Protein AF-X1VI91-F1 (afdb_monomer_lite)

Structure (mmCIF, N/CA/C/O backbone):
data_AF-X1VI91-F1
#
_entry.id   AF-X1VI91-F1
#
loop_
_atom_site.group_PDB
_atom_site.id
_atom_site.type_symbol
_atom_site.label_atom_id
_atom_site.label_alt_id
_atom_site.label_comp_id
_atom_site.label_asym_id
_atom_site.label_entity_id
_atom_site.label_seq_id
_atom_site.pdbx_PDB_ins_code
_atom_site.Cartn_x
_atom_site.Cartn_y
_atom_site.Cartn_z
_atom_site.occupancy
_atom_site.B_iso_or_equiv
_atom_site.auth_seq_id
_atom_site.auth_comp_id
_atom_site.auth_asym_id
_atom_site.auth_atom_id
_atom_site.pdbx_PDB_model_num
ATOM 1 N N . MET A 1 1 ? -2.457 2.286 17.485 1.00 56.25 1 MET A N 1
ATOM 2 C CA . MET A 1 1 ? -2.587 3.749 17.665 1.00 56.25 1 MET A CA 1
ATOM 3 C C . MET A 1 1 ? -1.169 4.269 17.782 1.00 56.25 1 MET A C 1
ATOM 5 O O . MET A 1 1 ? -0.418 3.653 18.528 1.00 56.25 1 MET A O 1
ATOM 9 N N . LEU A 1 2 ? -0.774 5.267 16.989 1.00 60.41 2 LEU A N 1
ATOM 10 C CA . LEU A 1 2 ? 0.598 5.780 17.036 1.00 60.41 2 LEU A CA 1
ATOM 11 C C . LEU A 1 2 ? 0.916 6.357 18.417 1.00 60.41 2 LEU A C 1
ATOM 13 O O . LEU A 1 2 ? 0.012 6.855 19.095 1.00 60.41 2 LEU A O 1
ATOM 17 N N . ASP A 1 3 ? 2.185 6.292 18.822 1.00 78.50 3 ASP A N 1
ATOM 18 C CA . ASP A 1 3 ? 2.642 6.945 20.048 1.00 78.50 3 ASP A CA 1
ATOM 19 C C . ASP A 1 3 ? 2.269 8.444 19.971 1.00 78.50 3 ASP A C 1
ATOM 21 O O . ASP A 1 3 ? 2.568 9.111 18.971 1.00 78.50 3 ASP A O 1
ATOM 25 N N . PRO A 1 4 ? 1.630 9.025 21.006 1.00 79.62 4 PRO A N 1
ATOM 26 C CA . PRO A 1 4 ? 1.362 10.462 21.084 1.00 79.62 4 PRO A CA 1
ATOM 27 C C . PRO A 1 4 ? 2.578 11.369 20.810 1.00 79.62 4 PRO A C 1
ATOM 29 O O . PRO A 1 4 ? 2.417 12.549 20.477 1.00 79.62 4 PRO A O 1
ATOM 32 N N . LYS A 1 5 ? 3.809 10.882 20.995 1.00 84.75 5 LYS A N 1
ATOM 33 C CA . LYS A 1 5 ? 5.043 11.579 20.602 1.00 84.75 5 LYS A CA 1
ATOM 34 C C . LYS A 1 5 ? 5.246 11.596 19.086 1.00 84.75 5 LYS A C 1
ATOM 36 O O . LYS A 1 5 ? 5.527 12.666 18.545 1.00 84.75 5 LYS A O 1
ATOM 41 N N . GLU A 1 6 ? 5.056 10.471 18.405 1.00 81.31 6 GLU A N 1
ATOM 42 C CA . GLU A 1 6 ? 5.189 10.373 16.945 1.00 81.31 6 GLU A CA 1
ATOM 43 C C . GLU A 1 6 ? 4.123 11.207 16.227 1.00 81.31 6 GLU A C 1
ATOM 45 O O . GLU A 1 6 ? 4.438 11.969 15.315 1.00 81.31 6 GLU A O 1
ATOM 50 N N . GLU A 1 7 ? 2.873 11.188 16.698 1.00 81.94 7 GLU A N 1
ATOM 51 C CA . GLU A 1 7 ? 1.807 12.045 16.150 1.00 81.94 7 GLU A CA 1
ATOM 52 C C . GLU A 1 7 ? 2.140 13.541 16.263 1.00 81.94 7 GLU A C 1
ATOM 54 O O . GLU A 1 7 ? 1.862 14.338 15.360 1.00 81.94 7 GLU A O 1
ATOM 59 N N . ARG A 1 8 ? 2.793 13.951 17.359 1.00 87.69 8 ARG A N 1
ATOM 60 C CA . ARG A 1 8 ? 3.277 15.331 17.512 1.00 87.69 8 ARG A CA 1
ATOM 61 C C . ARG A 1 8 ? 4.386 15.665 16.517 1.00 87.69 8 ARG A C 1
ATOM 63 O O . ARG A 1 8 ? 4.409 16.790 16.019 1.00 87.69 8 ARG A O 1
ATOM 70 N N . GLN A 1 9 ? 5.274 14.723 16.206 1.00 87.81 9 GLN A N 1
ATOM 71 C CA . GLN A 1 9 ? 6.302 14.920 15.183 1.00 87.81 9 GLN A CA 1
ATOM 72 C C . GLN A 1 9 ? 5.690 15.042 13.785 1.00 87.81 9 GLN A C 1
ATOM 74 O O . GLN A 1 9 ? 6.009 15.998 13.081 1.00 87.81 9 GLN A O 1
ATOM 79 N N . TYR A 1 10 ? 4.742 14.174 13.417 1.00 85.62 10 TYR A N 1
ATOM 80 C CA . TYR A 1 10 ? 4.034 14.279 12.136 1.00 85.62 10 TYR A CA 1
ATOM 81 C C . TYR A 1 10 ? 3.325 15.627 11.972 1.00 85.62 10 TYR A C 1
ATOM 83 O O . TYR A 1 10 ? 3.422 16.242 10.912 1.00 85.62 10 TYR A O 1
ATOM 91 N N . LYS A 1 11 ? 2.678 16.143 13.026 1.00 88.25 11 LYS A N 1
ATOM 92 C CA . LYS A 1 11 ? 2.064 17.483 13.000 1.00 88.25 11 LYS A CA 1
ATOM 93 C C . LYS A 1 11 ? 3.084 18.596 12.746 1.00 88.25 11 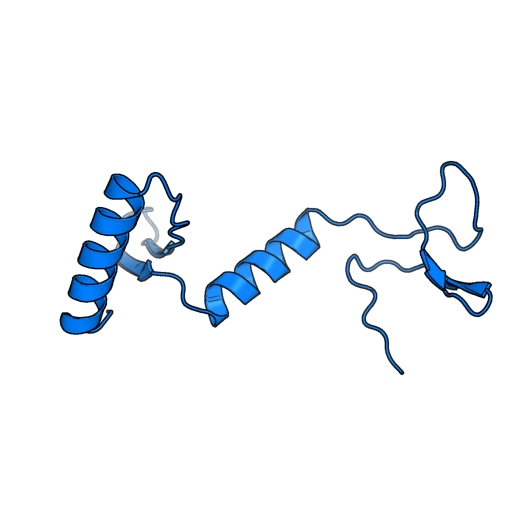LYS A C 1
ATOM 95 O O . LYS A 1 11 ? 2.798 19.512 11.979 1.00 88.25 11 LYS A O 1
ATOM 100 N N . ARG A 1 12 ? 4.268 18.518 13.366 1.00 90.81 12 ARG A N 1
ATOM 101 C CA . ARG A 1 12 ? 5.354 19.490 13.149 1.00 90.81 12 ARG A CA 1
ATOM 102 C C . ARG A 1 12 ? 5.891 19.420 11.721 1.00 90.81 12 ARG A C 1
ATOM 104 O O . ARG A 1 12 ? 6.006 20.458 11.081 1.00 90.81 12 ARG A O 1
ATOM 111 N N . LEU A 1 13 ? 6.151 18.215 11.213 1.00 88.69 13 LEU A N 1
ATOM 112 C CA . LEU A 1 13 ? 6.623 18.004 9.842 1.00 88.69 13 LEU A CA 1
ATOM 113 C C . LEU A 1 13 ? 5.608 18.505 8.817 1.00 88.69 13 LEU A C 1
ATOM 115 O O . LEU A 1 13 ? 5.988 19.195 7.880 1.00 88.69 13 LEU A O 1
ATOM 119 N N . ARG A 1 14 ? 4.315 18.238 9.029 1.00 87.00 14 ARG A N 1
ATOM 120 C CA . ARG A 1 14 ? 3.242 18.753 8.173 1.00 87.00 14 ARG A CA 1
ATOM 121 C C . ARG A 1 14 ? 3.238 20.279 8.118 1.00 87.00 14 ARG A C 1
ATOM 123 O O . ARG A 1 14 ? 3.134 20.834 7.029 1.00 87.00 14 ARG A O 1
ATOM 130 N N . LYS A 1 15 ? 3.370 20.945 9.270 1.00 91.62 15 LYS A N 1
ATOM 131 C CA . LYS A 1 15 ? 3.446 22.410 9.336 1.00 91.62 15 LYS A CA 1
ATOM 132 C C . LYS A 1 15 ? 4.666 22.938 8.574 1.00 91.62 15 LYS A C 1
ATOM 134 O O . LYS A 1 15 ? 4.527 23.839 7.759 1.00 91.62 15 LYS A O 1
ATOM 139 N N . LEU A 1 16 ? 5.829 22.320 8.777 1.00 92.94 16 LEU A N 1
ATOM 140 C CA . LEU A 1 16 ? 7.057 22.695 8.078 1.00 92.94 16 LEU A CA 1
ATOM 141 C C . LEU A 1 16 ? 6.946 22.491 6.559 1.00 92.94 16 LEU A C 1
ATOM 143 O O . LEU A 1 16 ? 7.345 23.359 5.795 1.00 92.94 16 LEU A O 1
ATOM 147 N N . GLY A 1 17 ? 6.375 21.371 6.107 1.00 88.75 17 GLY A N 1
ATOM 148 C CA . GLY A 1 17 ? 6.154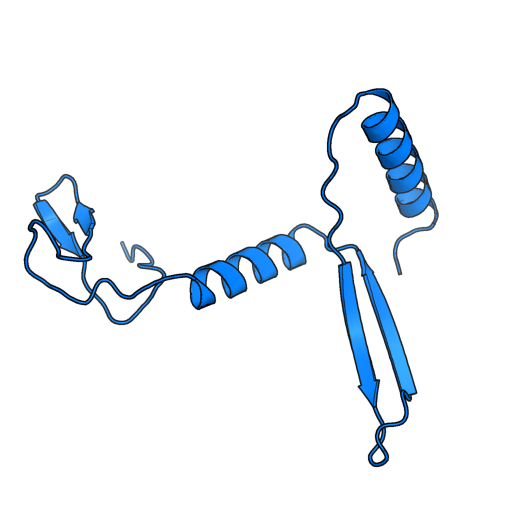 21.121 4.681 1.00 88.75 17 GLY A CA 1
ATOM 149 C C . GLY A 1 17 ? 5.253 22.177 4.042 1.00 88.75 17 GLY A C 1
ATOM 150 O O . GLY A 1 17 ? 5.536 22.626 2.938 1.00 88.75 17 GLY A O 1
ATOM 151 N N . GLN A 1 18 ? 4.225 22.644 4.759 1.00 88.19 18 GLN A N 1
ATOM 152 C CA . GLN A 1 18 ? 3.388 23.758 4.303 1.00 88.19 18 GLN A CA 1
ATOM 153 C C . GLN A 1 18 ? 4.179 25.067 4.190 1.00 88.19 18 GLN A C 1
ATOM 155 O O . GLN A 1 18 ? 4.087 25.730 3.163 1.00 88.19 18 GLN A O 1
ATOM 160 N N . GLU A 1 19 ? 4.979 25.415 5.203 1.00 93.88 19 GLU A N 1
ATOM 161 C CA . GLU A 1 19 ? 5.825 26.622 5.196 1.00 93.88 19 GLU A CA 1
ATOM 162 C C . GLU A 1 19 ? 6.855 26.595 4.051 1.00 93.88 19 GLU A C 1
ATOM 164 O O . GLU A 1 19 ? 7.102 27.608 3.398 1.00 93.88 19 GLU A O 1
ATOM 169 N N . LEU A 1 20 ? 7.417 25.420 3.762 1.00 93.81 20 LEU A N 1
ATOM 170 C CA . LEU A 1 20 ? 8.407 25.218 2.703 1.00 93.81 20 LEU A CA 1
ATOM 171 C C . LEU A 1 20 ? 7.797 24.935 1.323 1.00 93.81 20 LEU A C 1
ATOM 173 O O . LEU A 1 20 ? 8.545 24.741 0.369 1.00 93.81 20 LEU A O 1
ATOM 177 N N . HIS A 1 21 ? 6.468 24.896 1.195 1.00 89.06 21 HIS A N 1
ATOM 178 C CA . HIS A 1 21 ? 5.768 24.502 -0.037 1.00 89.06 21 HIS A CA 1
ATOM 179 C C . HIS A 1 21 ? 6.166 23.104 -0.555 1.00 89.06 21 HIS A C 1
ATOM 181 O O . HIS A 1 21 ? 6.114 22.819 -1.751 1.00 89.06 21 HIS A O 1
ATOM 187 N N . ILE A 1 22 ? 6.542 22.204 0.355 1.00 77.69 22 ILE A N 1
ATOM 188 C CA . ILE A 1 22 ? 6.876 20.809 0.067 1.00 77.69 22 ILE A CA 1
ATOM 189 C C . ILE A 1 22 ? 5.638 19.953 0.333 1.00 77.69 22 ILE A C 1
ATOM 191 O O . ILE A 1 22 ? 5.146 19.865 1.462 1.00 77.69 22 ILE A O 1
ATOM 195 N N . MET A 1 23 ? 5.148 19.269 -0.700 1.00 66.88 23 MET A N 1
ATOM 196 C CA . MET A 1 23 ? 4.064 18.305 -0.532 1.00 66.88 23 MET A CA 1
ATOM 197 C C . MET A 1 23 ? 4.549 17.087 0.258 1.00 66.88 23 MET A C 1
ATOM 199 O O . MET A 1 23 ? 5.406 16.333 -0.197 1.00 66.88 23 MET A O 1
ATOM 203 N N . LEU A 1 24 ? 3.961 16.872 1.435 1.00 70.56 24 LEU A N 1
ATOM 204 C CA . LEU A 1 24 ? 4.160 15.670 2.239 1.00 70.56 24 LEU A CA 1
ATOM 205 C C . LEU A 1 24 ? 2.990 14.706 1.994 1.00 70.56 24 LEU A C 1
ATOM 207 O O . LEU A 1 24 ? 1.895 14.957 2.506 1.00 70.56 24 LEU A O 1
ATOM 211 N N . PRO A 1 25 ? 3.176 13.619 1.224 1.00 67.50 25 PRO A N 1
ATOM 212 C CA . PRO A 1 25 ? 2.110 12.653 0.998 1.00 67.50 25 PRO A CA 1
ATOM 213 C C . PRO A 1 25 ? 1.769 11.926 2.306 1.00 67.50 25 PRO A C 1
ATOM 215 O O . PRO A 1 25 ? 2.614 11.273 2.918 1.00 67.50 25 PRO A O 1
ATOM 218 N N . GLU A 1 26 ? 0.510 12.030 2.736 1.00 74.44 26 GLU A N 1
ATOM 219 C CA . GLU A 1 26 ? -0.017 11.316 3.900 1.00 74.44 26 GLU A CA 1
ATOM 220 C C . GLU A 1 26 ? -0.944 10.185 3.435 1.00 74.44 26 GLU A C 1
ATOM 222 O O . GLU A 1 26 ? -1.997 10.440 2.857 1.00 74.44 26 GLU A O 1
ATOM 227 N N . ALA A 1 27 ? -0.584 8.934 3.722 1.00 73.44 27 ALA A N 1
ATOM 228 C CA . ALA A 1 27 ? -1.435 7.775 3.462 1.00 73.44 27 ALA A CA 1
ATOM 229 C C . ALA A 1 27 ? -1.973 7.201 4.778 1.00 73.44 27 ALA A C 1
ATOM 231 O O . ALA A 1 27 ? -1.257 7.116 5.778 1.00 73.44 27 ALA A O 1
ATOM 232 N N . PHE A 1 28 ? -3.226 6.752 4.780 1.00 78.56 28 PHE A N 1
ATOM 233 C CA . PHE A 1 28 ? -3.886 6.171 5.949 1.00 78.56 28 PHE A CA 1
ATOM 234 C C . PHE A 1 28 ? -4.580 4.875 5.557 1.00 78.56 28 PHE A C 1
ATOM 236 O O . PHE A 1 28 ? -5.226 4.816 4.516 1.00 78.56 28 PHE A O 1
ATOM 243 N N . TRP A 1 29 ? -4.496 3.875 6.425 1.00 73.25 29 TRP A N 1
ATOM 244 C CA . TRP A 1 29 ? -5.318 2.682 6.328 1.00 73.25 29 TRP A CA 1
ATOM 245 C C . TRP A 1 29 ? -6.491 2.798 7.290 1.00 73.25 29 TRP A C 1
ATOM 247 O O . TRP A 1 29 ? -6.319 3.189 8.449 1.00 73.25 29 TRP A O 1
ATOM 257 N N . THR A 1 30 ? -7.680 2.477 6.796 1.00 83.94 30 THR A N 1
ATOM 258 C CA . THR A 1 30 ? -8.900 2.459 7.598 1.00 83.94 30 THR A CA 1
ATOM 259 C C . THR A 1 30 ? -9.517 1.074 7.495 1.00 83.94 30 THR A C 1
ATOM 261 O O . THR A 1 30 ? -9.726 0.574 6.395 1.00 83.94 30 THR A O 1
ATOM 264 N N . PHE A 1 31 ? -9.786 0.469 8.643 1.00 80.12 31 PHE A N 1
ATOM 265 C CA . PHE A 1 31 ? -10.476 -0.799 8.787 1.00 80.12 31 PHE A CA 1
ATOM 266 C C . PHE A 1 31 ? -11.810 -0.559 9.465 1.00 80.12 31 PHE A C 1
ATOM 268 O O . PHE A 1 31 ? -11.866 0.029 10.548 1.00 80.12 31 PHE A O 1
ATOM 275 N N . GLU A 1 32 ? -12.876 -0.996 8.816 1.00 94.81 32 GLU A N 1
ATOM 276 C CA . GLU A 1 32 ? -14.244 -0.796 9.266 1.00 94.81 32 GLU A CA 1
ATOM 277 C C . GLU A 1 32 ? -14.925 -2.158 9.371 1.00 94.81 32 GLU A C 1
ATOM 279 O O . GLU A 1 32 ? -14.870 -2.966 8.448 1.00 94.81 32 GLU A O 1
ATOM 284 N N . VAL A 1 33 ? -15.529 -2.421 10.528 1.00 91.19 33 VAL A N 1
ATOM 285 C CA . VAL A 1 33 ? -16.296 -3.637 10.808 1.00 91.19 33 VAL A CA 1
ATOM 286 C C . VAL A 1 33 ? -17.756 -3.244 10.888 1.00 91.19 33 VAL A C 1
ATOM 288 O O . VAL A 1 33 ? -18.115 -2.388 11.698 1.00 91.19 33 VAL A O 1
ATOM 291 N N . PHE A 1 34 ? -18.591 -3.883 10.078 1.00 97.56 34 PHE A N 1
ATOM 292 C CA . PHE A 1 34 ? -20.029 -3.649 10.033 1.00 97.56 34 PHE A CA 1
ATOM 293 C C . PHE A 1 34 ? -20.782 -4.865 10.576 1.00 97.56 34 PHE A C 1
ATOM 295 O O . PHE A 1 34 ? -20.322 -5.999 10.447 1.00 97.56 34 PHE A O 1
ATOM 302 N N . ASP A 1 35 ? -21.934 -4.629 11.198 1.00 95.88 35 ASP A N 1
ATOM 303 C CA . ASP A 1 35 ? -22.862 -5.690 11.569 1.00 95.88 35 ASP A CA 1
ATOM 304 C C . ASP A 1 35 ? -23.653 -6.189 10.348 1.00 95.88 35 ASP A C 1
ATOM 306 O O . ASP A 1 35 ? -23.567 -5.650 9.243 1.00 95.88 35 ASP A O 1
ATOM 310 N N . ARG A 1 36 ? -24.473 -7.222 10.557 1.00 94.81 36 ARG A N 1
ATOM 311 C CA . ARG A 1 36 ? -25.346 -7.796 9.518 1.00 94.81 36 ARG A CA 1
ATOM 312 C C . ARG A 1 36 ? -26.383 -6.821 8.942 1.00 94.81 36 ARG A C 1
ATOM 314 O O . ARG A 1 36 ? -26.939 -7.094 7.888 1.00 94.81 36 ARG A O 1
ATOM 321 N N . ASN A 1 37 ? -26.662 -5.723 9.640 1.00 96.38 37 ASN A N 1
ATOM 322 C CA . ASN A 1 37 ? -27.589 -4.675 9.222 1.00 96.38 37 ASN A CA 1
ATOM 323 C C . ASN A 1 37 ? -26.848 -3.493 8.565 1.00 96.38 37 ASN A C 1
ATOM 325 O O . ASN A 1 37 ? -27.462 -2.463 8.293 1.00 96.38 37 ASN A O 1
ATOM 329 N N . GLY A 1 38 ? -25.531 -3.606 8.347 1.00 95.12 38 GLY A N 1
ATOM 330 C CA . GLY A 1 38 ? -24.694 -2.543 7.792 1.00 95.12 38 GLY A CA 1
ATOM 331 C C . GLY A 1 38 ? -24.325 -1.440 8.790 1.00 95.12 38 GLY A C 1
ATOM 332 O O . GLY A 1 38 ? -23.779 -0.413 8.388 1.00 95.12 38 GLY A O 1
ATOM 333 N N . LYS A 1 39 ? -24.589 -1.609 10.090 1.00 96.75 39 LYS A N 1
ATOM 334 C CA . LYS A 1 39 ? -24.187 -0.642 11.118 1.00 96.75 39 LYS A CA 1
ATOM 335 C C . LYS A 1 39 ? -22.706 -0.812 11.440 1.00 96.75 39 LYS A C 1
ATOM 337 O O . LYS A 1 39 ? -22.252 -1.906 11.755 1.00 96.75 39 LYS A O 1
ATOM 342 N N . LEU A 1 40 ? -21.959 0.287 11.434 1.00 96.69 40 LEU A N 1
ATOM 343 C CA . LEU A 1 40 ? -20.551 0.302 11.828 1.00 96.69 40 LEU A CA 1
ATOM 344 C C . LEU A 1 40 ? -20.393 -0.071 13.317 1.00 96.69 40 LEU A C 1
ATOM 346 O O . LEU A 1 40 ? -20.875 0.642 14.197 1.00 96.69 40 LEU A O 1
ATOM 350 N N . ILE A 1 41 ? -19.705 -1.180 13.587 1.00 96.25 41 ILE A N 1
ATOM 351 C CA . ILE A 1 41 ? -19.365 -1.681 14.928 1.00 96.25 41 ILE A CA 1
ATOM 352 C C . ILE A 1 41 ? -18.031 -1.094 15.387 1.00 96.25 41 ILE A C 1
ATOM 354 O O . ILE A 1 41 ? -17.885 -0.678 16.534 1.00 96.25 41 ILE A O 1
ATOM 358 N N . GLN A 1 42 ? -17.041 -1.068 14.494 1.00 90.88 42 GLN A N 1
ATOM 359 C CA . GLN A 1 42 ? -15.688 -0.653 14.835 1.00 90.88 42 GLN A CA 1
ATOM 360 C C . GLN A 1 42 ? -15.026 0.027 13.649 1.00 90.88 42 GLN A C 1
ATOM 362 O O . GLN A 1 42 ? -15.123 -0.434 12.517 1.00 90.88 42 GLN A O 1
ATOM 367 N N . ARG A 1 43 ? -14.294 1.102 13.935 1.00 90.00 43 ARG A N 1
ATOM 368 C CA . ARG A 1 43 ? -13.444 1.782 12.967 1.00 90.00 43 ARG A CA 1
ATOM 369 C C . ARG A 1 43 ? -12.053 1.942 13.541 1.00 90.00 43 ARG A C 1
ATOM 371 O O . ARG A 1 43 ? -11.873 2.557 14.589 1.00 90.00 43 ARG A O 1
ATOM 378 N N . HIS A 1 44 ? -11.068 1.415 12.837 1.00 81.06 44 HIS A N 1
ATOM 379 C CA . HIS A 1 44 ? -9.666 1.619 13.137 1.00 81.06 44 HIS A CA 1
ATOM 380 C C . HIS A 1 44 ? -9.023 2.391 11.995 1.00 81.06 44 HIS A C 1
ATOM 382 O O . HIS A 1 44 ? -9.011 1.927 10.863 1.00 81.06 44 HIS A O 1
ATOM 388 N N . ARG A 1 45 ? -8.473 3.569 12.283 1.00 83.19 45 ARG A N 1
ATOM 389 C CA . ARG A 1 45 ? -7.712 4.352 11.311 1.00 83.19 45 ARG A CA 1
ATOM 390 C C . ARG A 1 45 ? -6.289 4.509 11.813 1.00 83.19 45 ARG A C 1
ATOM 392 O O . ARG A 1 45 ? -6.079 4.992 12.923 1.00 83.19 45 ARG A O 1
ATOM 399 N N . GLN A 1 46 ? -5.327 4.142 10.981 1.00 77.62 46 GLN A N 1
ATOM 400 C CA . GLN A 1 46 ? -3.908 4.300 11.268 1.00 77.62 46 GLN A CA 1
ATOM 401 C C . GLN A 1 46 ? -3.186 4.932 10.086 1.00 77.62 46 GLN A C 1
ATOM 403 O O . GLN A 1 46 ? -3.563 4.748 8.928 1.00 77.62 46 GLN A O 1
ATOM 408 N N . ARG A 1 47 ? -2.139 5.701 10.374 1.00 77.88 47 ARG A N 1
ATOM 409 C CA . ARG A 1 47 ? -1.243 6.220 9.343 1.00 77.88 47 ARG A CA 1
ATOM 410 C C . ARG A 1 47 ? -0.425 5.067 8.761 1.00 77.88 47 ARG A C 1
ATOM 412 O O . ARG A 1 47 ? -0.026 4.148 9.470 1.00 77.88 47 ARG A O 1
ATOM 419 N N . 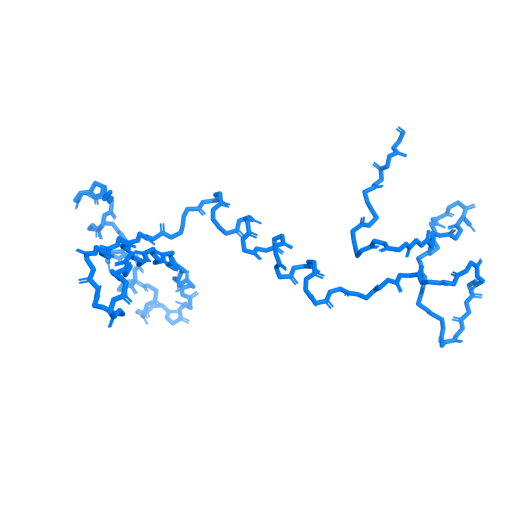SER A 1 48 ? -0.208 5.106 7.455 1.00 70.12 48 SER A N 1
ATOM 420 C CA . SER A 1 48 ? 0.525 4.070 6.734 1.00 70.12 48 SER A CA 1
ATOM 421 C C . SER A 1 48 ? 2.026 4.210 7.000 1.00 70.12 48 SER A C 1
ATOM 423 O O . SER A 1 48 ? 2.613 5.234 6.659 1.00 70.12 48 SER A O 1
ATOM 425 N N . HIS A 1 49 ? 2.648 3.187 7.590 1.00 71.56 49 HIS A N 1
ATOM 426 C CA . HIS A 1 49 ? 4.111 3.064 7.681 1.00 71.56 49 HIS A CA 1
ATOM 427 C C . HIS A 1 49 ? 4.692 2.386 6.427 1.00 71.56 49 HIS A C 1
ATOM 429 O O . HIS A 1 49 ? 3.967 2.101 5.469 1.00 71.56 49 HIS A O 1
ATOM 435 N N . SER A 1 50 ? 6.004 2.116 6.427 1.00 63.25 50 SER A N 1
ATOM 436 C CA . SER A 1 50 ? 6.741 1.482 5.320 1.00 63.25 50 SER A CA 1
ATOM 437 C C . SER A 1 50 ? 6.044 0.238 4.762 1.00 63.25 50 SER A C 1
ATOM 439 O O . SER A 1 50 ? 5.939 0.103 3.547 1.00 63.25 50 SER A O 1
ATOM 441 N N . TRP A 1 51 ? 5.493 -0.615 5.628 1.00 57.78 51 TRP A N 1
ATOM 442 C CA . TRP A 1 51 ? 4.777 -1.828 5.228 1.00 57.78 51 TRP A CA 1
ATOM 443 C C . TRP A 1 51 ? 3.504 -1.545 4.425 1.00 57.78 51 TRP A C 1
ATOM 445 O O . TRP A 1 51 ? 3.262 -2.171 3.402 1.00 57.78 51 TRP A O 1
ATOM 455 N N . VAL A 1 52 ? 2.708 -0.558 4.839 1.00 59.34 52 VAL A N 1
ATOM 456 C CA . VAL A 1 52 ? 1.421 -0.246 4.198 1.00 59.34 52 VAL A CA 1
ATOM 457 C C . VAL A 1 52 ? 1.623 0.514 2.890 1.00 59.34 52 VAL A C 1
ATOM 459 O O . VAL A 1 52 ? 0.915 0.259 1.925 1.00 59.34 52 VAL A O 1
ATOM 462 N N . ARG A 1 53 ? 2.632 1.391 2.815 1.00 63.94 53 ARG A N 1
ATOM 463 C CA . ARG A 1 53 ? 3.053 1.990 1.540 1.00 63.94 53 ARG A CA 1
ATOM 464 C C . ARG A 1 53 ? 3.545 0.915 0.571 1.00 63.94 53 ARG A C 1
ATOM 466 O O . ARG A 1 53 ? 3.190 0.958 -0.598 1.00 63.94 53 ARG A O 1
ATOM 473 N N . ASN A 1 54 ? 4.337 -0.047 1.045 1.00 70.12 54 ASN A N 1
ATOM 474 C CA . ASN A 1 54 ? 4.813 -1.142 0.202 1.00 70.12 54 ASN A CA 1
ATOM 475 C C . ASN A 1 54 ? 3.653 -2.042 -0.251 1.00 70.12 54 ASN A C 1
ATOM 477 O O . ASN A 1 54 ? 3.594 -2.380 -1.425 1.00 70.12 54 ASN A O 1
ATOM 481 N N . ALA A 1 55 ? 2.699 -2.353 0.632 1.00 65.12 55 ALA A N 1
ATOM 482 C CA . ALA A 1 55 ? 1.498 -3.110 0.288 1.00 65.12 55 ALA A CA 1
ATOM 483 C C . ALA A 1 55 ? 0.604 -2.358 -0.712 1.00 65.12 55 ALA A C 1
ATOM 485 O O . ALA A 1 55 ? 0.185 -2.946 -1.698 1.00 65.12 55 ALA A O 1
ATOM 486 N N . TYR A 1 56 ? 0.370 -1.055 -0.517 1.00 67.06 56 TYR A N 1
ATOM 487 C CA . TYR A 1 56 ? -0.356 -0.221 -1.479 1.00 67.06 56 TYR A CA 1
ATOM 488 C C . TYR A 1 56 ? 0.358 -0.167 -2.831 1.00 67.06 56 TYR A C 1
ATOM 490 O O . TYR A 1 56 ? -0.271 -0.398 -3.856 1.00 67.06 56 TYR A O 1
ATOM 498 N N . ASN A 1 57 ? 1.667 0.102 -2.843 1.00 69.69 57 ASN A N 1
ATOM 499 C CA . ASN A 1 57 ? 2.453 0.133 -4.075 1.00 69.69 57 ASN A CA 1
ATOM 500 C C . ASN A 1 57 ? 2.408 -1.218 -4.792 1.00 69.69 57 ASN A C 1
ATOM 502 O O . ASN A 1 57 ? 2.306 -1.247 -6.011 1.00 69.69 57 ASN A O 1
ATOM 506 N N . HIS A 1 58 ? 2.441 -2.321 -4.043 1.00 69.50 58 HIS A N 1
ATOM 507 C CA . HIS A 1 58 ? 2.301 -3.661 -4.593 1.00 69.50 58 HIS A CA 1
ATOM 508 C C . HIS A 1 58 ? 0.900 -3.879 -5.179 1.00 69.50 58 HIS A C 1
ATOM 510 O O . HIS A 1 58 ? 0.790 -4.129 -6.372 1.00 69.50 58 HIS A O 1
ATOM 516 N N . SER A 1 59 ? -0.176 -3.668 -4.412 1.00 63.94 59 SER A N 1
ATOM 517 C CA . SER A 1 59 ? -1.557 -3.791 -4.905 1.00 63.94 59 SER A CA 1
ATOM 518 C C . SER A 1 59 ? -1.846 -2.893 -6.110 1.00 63.94 59 SER A C 1
ATOM 520 O O . SER A 1 59 ? -2.508 -3.318 -7.049 1.00 63.94 59 SER A O 1
ATOM 522 N N . PHE A 1 60 ? -1.355 -1.655 -6.105 1.00 68.75 60 PHE A N 1
ATOM 523 C CA . PHE A 1 60 ? -1.529 -0.736 -7.224 1.00 68.75 60 PHE A CA 1
ATOM 524 C C . PHE A 1 60 ? -0.711 -1.167 -8.442 1.00 68.75 60 PHE A C 1
ATOM 526 O O . PHE A 1 60 ? -1.220 -1.102 -9.555 1.00 68.75 60 PHE A O 1
ATOM 533 N N . SER A 1 61 ? 0.523 -1.645 -8.245 1.00 69.31 61 SER A N 1
ATOM 534 C CA . SER A 1 61 ? 1.332 -2.221 -9.321 1.00 69.31 61 SER A CA 1
ATOM 535 C C . SER A 1 61 ? 0.614 -3.400 -9.968 1.00 69.31 61 SER A C 1
ATOM 537 O O . SER A 1 61 ? 0.554 -3.452 -11.184 1.00 69.31 61 SER A O 1
ATOM 539 N N . GLU A 1 62 ? 0.023 -4.301 -9.182 1.00 69.75 62 GLU A N 1
ATOM 540 C CA . GLU A 1 62 ? -0.760 -5.431 -9.699 1.00 69.75 62 GLU A CA 1
ATOM 541 C C . GLU A 1 62 ? -2.001 -4.967 -10.482 1.00 69.75 62 GLU A C 1
ATOM 543 O O . GLU A 1 62 ? -2.279 -5.476 -11.563 1.00 69.75 62 GLU A O 1
ATOM 548 N N . LEU A 1 63 ? -2.734 -3.970 -9.968 1.00 63.34 63 LEU A N 1
ATOM 549 C CA . LEU A 1 63 ? -3.962 -3.457 -10.594 1.00 63.34 63 LEU A CA 1
ATOM 550 C C . LEU A 1 63 ? -3.712 -2.635 -11.866 1.00 63.34 63 LEU A C 1
ATOM 552 O O . LEU A 1 63 ? -4.538 -2.645 -12.777 1.00 63.34 63 LEU A O 1
ATOM 556 N N . ALA A 1 64 ? -2.620 -1.871 -11.906 1.00 66.12 64 ALA A N 1
ATOM 557 C CA . ALA A 1 64 ? -2.293 -0.967 -13.007 1.00 66.12 64 ALA A CA 1
ATOM 558 C C . ALA A 1 64 ? -1.438 -1.630 -14.093 1.00 66.12 64 ALA A C 1
ATOM 560 O O . ALA A 1 64 ? -1.272 -1.074 -15.182 1.00 66.12 64 ALA A O 1
ATOM 561 N N . ALA A 1 65 ? -0.859 -2.788 -13.802 1.00 65.38 65 ALA A N 1
ATOM 562 C CA . ALA A 1 65 ? 0.006 -3.464 -14.739 1.00 65.38 65 ALA A CA 1
ATOM 563 C C . ALA A 1 65 ? -0.779 -4.273 -15.770 1.00 65.38 65 ALA A C 1
ATOM 565 O O . ALA A 1 65 ? -1.906 -4.725 -15.571 1.00 65.38 65 ALA A O 1
ATOM 566 N N . LYS A 1 66 ? -0.139 -4.437 -16.924 1.00 65.12 66 LYS A N 1
ATOM 567 C CA . LYS A 1 66 ? -0.664 -5.173 -18.063 1.00 65.12 66 LYS A CA 1
ATOM 568 C C . LYS A 1 66 ? 0.322 -6.274 -18.406 1.00 65.12 66 LYS A C 1
ATOM 570 O O . LYS A 1 66 ? 1.521 -6.026 -18.498 1.00 65.12 66 LYS A O 1
ATOM 575 N N . ASN A 1 67 ? -0.202 -7.475 -18.607 1.00 68.62 67 ASN A N 1
ATOM 576 C CA . ASN A 1 67 ? 0.608 -8.643 -18.917 1.00 68.62 67 ASN A CA 1
ATOM 577 C C . ASN A 1 67 ? 1.406 -8.441 -20.206 1.00 68.62 67 ASN A C 1
ATOM 579 O O . ASN A 1 67 ? 0.853 -8.051 -21.240 1.00 68.62 67 ASN A O 1
ATOM 583 N N . ALA A 1 68 ? 2.697 -8.763 -20.145 1.00 67.81 68 ALA A N 1
ATOM 584 C CA . ALA A 1 68 ? 3.541 -8.902 -21.318 1.00 67.81 68 ALA A CA 1
ATOM 585 C C . ALA A 1 68 ? 3.179 -10.207 -22.043 1.00 67.81 68 ALA A C 1
ATOM 587 O O . ALA A 1 68 ? 3.793 -11.245 -21.825 1.00 67.81 68 ALA A O 1
ATOM 588 N N . SER A 1 69 ? 2.111 -10.198 -22.838 1.00 67.62 69 SER A N 1
ATOM 589 C CA . SER A 1 69 ? 1.486 -11.422 -23.356 1.00 67.62 69 SER A CA 1
ATOM 590 C C . SER A 1 69 ? 2.026 -11.899 -24.711 1.00 67.62 69 SER A C 1
ATOM 592 O O . SER A 1 69 ? 1.369 -12.712 -25.356 1.00 67.62 69 SER A O 1
ATOM 594 N N . ASP A 1 70 ? 3.166 -11.384 -25.184 1.00 72.50 70 ASP A N 1
ATOM 595 C CA . ASP A 1 70 ? 3.689 -11.692 -26.523 1.00 72.50 70 ASP A CA 1
ATOM 596 C C . ASP A 1 70 ? 5.181 -12.053 -26.489 1.00 72.50 70 ASP A C 1
ATOM 598 O O . ASP A 1 70 ? 6.006 -11.282 -25.997 1.00 72.50 70 ASP A O 1
ATOM 602 N N . SER A 1 71 ? 5.524 -13.216 -27.045 1.00 79.56 71 SER A N 1
ATOM 603 C CA . SER A 1 71 ? 6.891 -13.741 -27.123 1.00 79.56 71 SER A CA 1
ATOM 604 C C . SER A 1 71 ? 7.729 -13.141 -28.265 1.00 79.56 71 SER A C 1
ATOM 606 O O . SER A 1 71 ? 8.901 -13.488 -28.406 1.00 79.56 71 SER A O 1
ATOM 608 N N . THR A 1 72 ? 7.171 -12.224 -29.066 1.00 83.25 72 THR A N 1
ATOM 609 C CA . THR A 1 72 ? 7.840 -11.592 -30.215 1.00 83.25 72 THR A CA 1
ATOM 610 C C . THR A 1 72 ? 8.118 -10.110 -29.962 1.00 83.25 72 THR A C 1
ATOM 612 O O . THR A 1 72 ? 7.193 -9.305 -29.852 1.00 83.25 72 THR A O 1
ATOM 615 N N . PHE A 1 73 ? 9.391 -9.706 -29.918 1.00 80.94 73 PHE A N 1
ATOM 616 C CA . PHE A 1 73 ? 9.766 -8.297 -29.739 1.00 80.94 73 PHE A CA 1
ATOM 617 C C . PHE A 1 73 ? 9.457 -7.468 -30.992 1.00 80.94 73 PHE A C 1
ATOM 619 O O . PHE A 1 73 ? 9.897 -7.810 -32.090 1.00 80.94 73 PHE A O 1
ATOM 626 N N . GLY A 1 74 ? 8.734 -6.358 -30.836 1.00 80.56 74 GLY A N 1
ATOM 627 C CA . GLY A 1 74 ? 8.388 -5.502 -31.967 1.00 80.56 74 GLY A CA 1
ATOM 628 C C . GLY A 1 74 ? 7.447 -4.355 -31.618 1.00 80.56 74 GLY A C 1
ATOM 629 O O . GLY A 1 74 ? 6.846 -4.310 -30.544 1.00 80.56 74 GLY A O 1
ATOM 630 N N . ALA A 1 75 ? 7.313 -3.414 -32.553 1.00 77.19 75 ALA A N 1
ATOM 631 C CA . ALA A 1 75 ? 6.412 -2.279 -32.404 1.00 77.19 75 ALA A CA 1
ATOM 632 C C . ALA A 1 75 ? 4.961 -2.749 -32.190 1.00 77.19 75 ALA A C 1
ATOM 634 O O . ALA A 1 75 ? 4.469 -3.635 -32.887 1.00 77.19 75 ALA A O 1
ATOM 635 N N . GLY A 1 76 ? 4.276 -2.151 -31.212 1.00 76.94 76 GLY A N 1
ATOM 636 C CA . GLY A 1 76 ? 2.892 -2.494 -30.870 1.00 76.94 76 GLY A CA 1
ATOM 637 C C . GLY A 1 76 ? 2.727 -3.753 -30.010 1.00 76.94 76 GLY A C 1
ATOM 638 O O . GLY A 1 76 ? 1.593 -4.127 -29.710 1.00 76.94 76 GLY A O 1
ATOM 639 N N . LYS A 1 77 ? 3.821 -4.400 -29.590 1.00 78.25 77 LYS A N 1
ATOM 640 C CA . LYS A 1 77 ? 3.797 -5.530 -28.652 1.00 78.25 77 LYS A CA 1
ATOM 641 C C . LYS A 1 77 ? 4.177 -5.072 -27.248 1.00 78.25 77 LYS A C 1
ATOM 643 O O . LYS A 1 77 ? 4.999 -4.176 -27.083 1.00 78.25 77 LYS A O 1
ATOM 648 N N . LEU A 1 78 ? 3.557 -5.680 -26.238 1.00 69.62 78 LEU A N 1
ATOM 649 C CA . LEU A 1 78 ? 3.908 -5.451 -24.840 1.00 69.62 78 LEU A CA 1
ATOM 650 C C . LEU A 1 78 ? 4.804 -6.605 -24.383 1.00 69.62 78 LEU A C 1
ATOM 652 O O . LEU A 1 78 ? 4.315 -7.694 -24.092 1.00 69.62 78 LEU A O 1
ATOM 656 N N . ASN A 1 79 ? 6.112 -6.381 -24.384 1.00 73.56 79 ASN A N 1
ATOM 657 C CA . ASN A 1 79 ? 7.113 -7.312 -23.874 1.00 73.56 79 ASN A CA 1
ATOM 658 C C . ASN A 1 79 ? 8.374 -6.575 -23.431 1.00 73.56 79 ASN A C 1
ATOM 660 O O . ASN A 1 79 ? 8.578 -5.406 -23.758 1.00 73.56 79 ASN A O 1
ATOM 664 N N . ILE A 1 80 ? 9.196 -7.266 -22.645 1.00 74.38 80 ILE A N 1
ATOM 665 C CA . ILE A 1 80 ? 10.498 -6.777 -22.190 1.00 74.38 80 ILE A CA 1
ATOM 666 C C . ILE A 1 80 ? 11.561 -7.626 -22.882 1.00 74.38 80 ILE A C 1
ATOM 668 O O . ILE A 1 80 ? 11.438 -8.847 -22.922 1.00 74.38 80 ILE A O 1
ATOM 672 N N . LYS A 1 81 ? 12.592 -6.992 -23.440 1.00 79.69 81 LY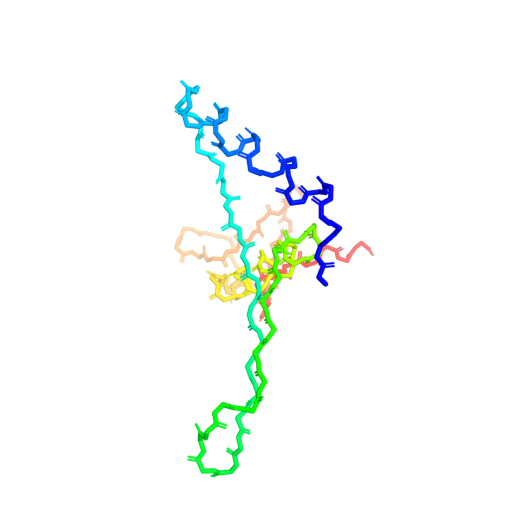S A N 1
ATOM 673 C CA . LYS A 1 81 ? 13.764 -7.683 -23.982 1.00 79.69 81 LYS A CA 1
ATOM 674 C C . LYS A 1 81 ? 14.964 -7.374 -23.099 1.00 79.69 81 LYS A C 1
ATOM 676 O O . LYS A 1 81 ? 15.323 -6.207 -22.951 1.00 79.69 81 LYS A O 1
ATOM 681 N N . ASP A 1 82 ? 15.547 -8.412 -22.515 1.00 78.12 82 ASP A N 1
ATOM 682 C CA . ASP A 1 82 ? 16.736 -8.299 -21.677 1.00 78.12 82 ASP A CA 1
ATOM 683 C C . ASP A 1 82 ? 17.975 -7.929 -22.522 1.00 78.12 82 ASP A C 1
ATOM 685 O O . ASP A 1 82 ? 17.983 -8.130 -23.744 1.00 78.12 82 ASP A O 1
ATOM 689 N N . PRO A 1 83 ? 19.047 -7.390 -21.90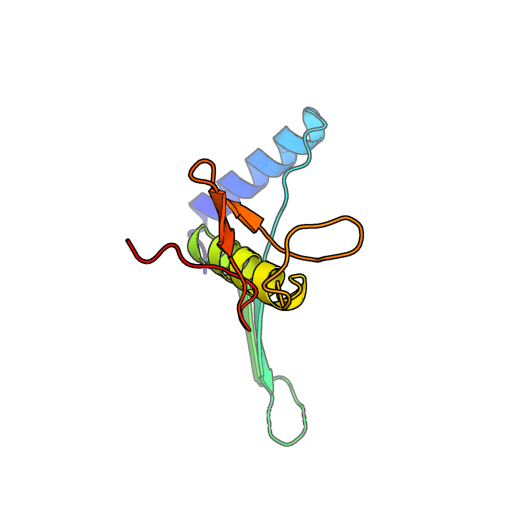2 1.00 80.81 83 PRO A N 1
ATOM 690 C CA . PRO A 1 83 ? 20.273 -7.018 -22.614 1.00 80.81 83 PRO A CA 1
ATOM 691 C C . PRO A 1 83 ? 20.973 -8.178 -23.342 1.00 80.81 83 PRO A C 1
ATOM 693 O O . PRO A 1 83 ? 21.705 -7.941 -24.298 1.00 80.81 83 PRO A O 1
ATOM 696 N N . ASP A 1 84 ? 20.742 -9.420 -22.913 1.00 85.69 84 ASP A N 1
ATOM 697 C CA . ASP A 1 84 ? 21.238 -10.649 -23.552 1.00 85.69 84 ASP A CA 1
ATOM 698 C C . ASP A 1 84 ? 20.392 -11.091 -24.765 1.00 85.69 84 ASP A C 1
ATOM 700 O O . ASP A 1 84 ? 20.733 -12.046 -25.462 1.00 85.69 84 ASP A O 1
ATOM 704 N N . GLY A 1 85 ? 19.306 -10.371 -25.054 1.00 81.38 85 GLY A N 1
ATOM 705 C CA . GLY A 1 85 ? 18.419 -10.608 -26.183 1.00 81.38 85 GLY A CA 1
ATOM 706 C C . GLY A 1 85 ? 17.179 -11.441 -25.866 1.00 81.38 85 GLY A C 1
ATOM 707 O O . GLY A 1 85 ? 16.347 -11.609 -26.764 1.00 81.38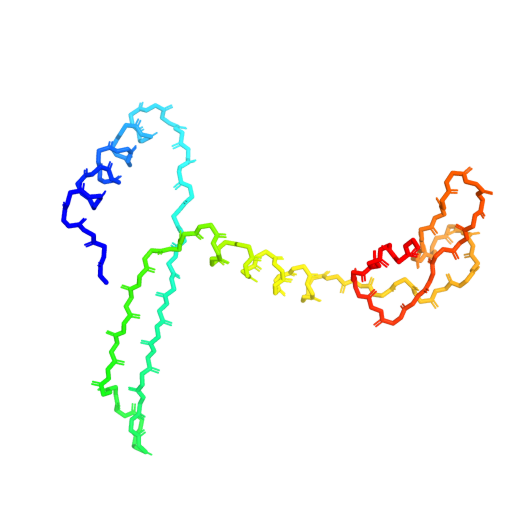 85 GLY A O 1
ATOM 708 N N . LEU A 1 86 ? 17.015 -11.923 -24.632 1.00 83.44 86 LEU A N 1
ATOM 709 C CA . LEU A 1 86 ? 15.893 -12.773 -24.244 1.00 83.44 86 LEU A CA 1
ATOM 710 C C . LEU A 1 86 ? 14.592 -11.966 -24.096 1.00 83.44 86 LEU A C 1
ATOM 712 O O . LEU A 1 86 ? 14.556 -10.933 -23.431 1.00 83.44 86 LEU A O 1
ATOM 716 N N . VAL A 1 87 ? 13.503 -12.437 -24.714 1.00 83.50 87 VAL A N 1
ATOM 717 C CA . VAL A 1 87 ? 12.179 -11.793 -24.622 1.00 83.50 87 VAL A CA 1
ATOM 718 C C . VAL A 1 87 ? 11.404 -12.382 -23.444 1.00 83.50 87 VAL A C 1
ATOM 720 O O . VAL A 1 87 ? 11.100 -13.574 -23.424 1.00 83.50 87 VAL A O 1
ATOM 723 N N . LYS A 1 88 ? 11.066 -11.545 -22.462 1.00 76.62 88 LYS A N 1
ATOM 724 C CA . LYS A 1 88 ? 10.228 -11.889 -21.311 1.00 76.62 88 LYS A CA 1
ATOM 725 C C . LYS A 1 88 ? 8.757 -11.659 -21.647 1.00 76.62 88 LYS A C 1
ATOM 727 O O . LYS A 1 88 ? 8.354 -10.557 -22.026 1.00 76.62 88 LYS A O 1
ATOM 732 N N . TYR A 1 89 ? 7.969 -12.710 -21.456 1.00 75.00 89 TYR A N 1
ATOM 733 C CA . TYR A 1 89 ? 6.520 -12.724 -21.603 1.00 75.00 89 TYR A CA 1
ATOM 734 C C . TYR A 1 89 ? 5.900 -13.581 -20.490 1.00 75.00 89 TYR A C 1
ATOM 736 O O . TYR A 1 89 ? 6.550 -14.478 -19.952 1.00 75.00 89 TYR A O 1
ATOM 744 N N . GLY A 1 90 ? 4.656 -13.303 -20.109 1.00 69.94 90 GLY A N 1
ATOM 745 C CA . GLY A 1 90 ? 3.983 -14.009 -19.024 1.00 69.94 90 GLY A CA 1
ATOM 746 C C . GLY A 1 90 ? 2.605 -13.448 -18.688 1.00 69.94 90 GLY A C 1
ATOM 747 O O . GLY A 1 90 ? 2.225 -12.360 -19.120 1.00 69.94 90 GLY A O 1
ATOM 748 N N . ALA A 1 91 ? 1.853 -14.211 -17.894 1.00 63.19 91 ALA A N 1
ATOM 749 C CA . ALA A 1 91 ? 0.516 -13.848 -17.419 1.00 63.19 91 ALA A CA 1
ATOM 750 C C . ALA A 1 91 ? 0.533 -13.010 -16.127 1.00 63.19 91 ALA A C 1
ATOM 752 O O . ALA A 1 91 ? -0.514 -12.863 -15.495 1.00 63.19 91 ALA A O 1
ATOM 753 N N . TYR A 1 92 ? 1.701 -12.489 -15.734 1.00 61.47 92 TYR A N 1
ATOM 754 C CA . TYR A 1 92 ? 1.879 -11.769 -14.480 1.00 61.47 92 TYR A CA 1
ATOM 755 C C . TYR A 1 92 ? 2.371 -10.337 -14.720 1.00 61.47 92 TYR A C 1
ATOM 757 O O . TYR A 1 92 ? 3.264 -10.125 -15.546 1.00 61.47 92 TYR A O 1
ATOM 765 N N . PRO A 1 93 ? 1.822 -9.365 -13.978 1.00 56.66 93 PRO A N 1
ATOM 766 C CA . PRO A 1 93 ? 2.194 -7.956 -14.063 1.00 56.66 93 PRO A CA 1
ATOM 767 C C . PRO A 1 93 ? 3.596 -7.654 -13.524 1.00 56.66 93 PRO A C 1
ATOM 769 O O . PRO A 1 93 ? 4.248 -6.712 -13.973 1.00 56.66 93 PRO A O 1
ATOM 772 N N . ILE A 1 94 ? 4.063 -8.459 -12.568 1.00 58.66 94 ILE A N 1
ATOM 773 C CA . ILE A 1 94 ? 5.416 -8.408 -12.027 1.00 58.66 94 ILE A CA 1
ATOM 774 C C . ILE A 1 94 ? 6.161 -9.639 -12.534 1.00 58.66 94 ILE A C 1
ATOM 776 O O . ILE A 1 94 ? 5.975 -10.751 -12.043 1.00 58.66 94 ILE A O 1
ATOM 780 N N . THR A 1 95 ? 7.048 -9.449 -13.508 1.00 55.12 95 THR A N 1
ATOM 781 C CA . THR A 1 95 ? 8.102 -10.425 -13.796 1.00 55.12 95 THR A CA 1
ATOM 782 C C . THR A 1 95 ? 9.100 -10.392 -12.646 1.00 55.12 95 THR A C 1
ATOM 784 O O . THR A 1 95 ? 10.068 -9.633 -12.666 1.00 55.12 95 THR A O 1
ATOM 787 N N . LEU A 1 96 ? 8.845 -11.197 -11.612 1.00 50.53 96 LEU A N 1
ATOM 788 C CA . LEU A 1 96 ? 9.875 -11.553 -10.646 1.00 50.53 96 LEU A CA 1
ATOM 789 C C . LEU A 1 96 ? 10.994 -12.235 -11.434 1.00 50.53 96 LEU A C 1
ATOM 791 O O . LEU A 1 96 ? 10.777 -13.241 -12.112 1.00 50.53 96 LEU A O 1
ATOM 795 N N . ARG A 1 97 ? 12.180 -11.628 -11.408 1.00 43.97 97 ARG A N 1
ATOM 796 C CA . ARG A 1 97 ? 13.394 -12.255 -11.915 1.00 43.97 97 ARG A CA 1
ATOM 797 C C . ARG A 1 97 ? 13.673 -13.421 -10.971 1.00 43.97 97 ARG A C 1
ATOM 799 O O . ARG A 1 97 ? 14.117 -13.195 -9.856 1.00 43.97 97 ARG A O 1
ATOM 806 N N . TYR A 1 98 ? 13.298 -14.623 -11.389 1.00 45.84 98 TYR A N 1
ATOM 807 C CA . TYR A 1 98 ? 13.841 -15.843 -10.818 1.00 45.84 98 TYR A CA 1
ATOM 808 C C . TYR A 1 98 ? 15.166 -16.061 -11.539 1.00 45.84 98 TYR A C 1
ATOM 810 O O . TYR A 1 98 ? 15.186 -16.428 -12.716 1.00 45.84 98 TYR A O 1
ATOM 818 N N . ASP A 1 99 ? 16.236 -15.636 -10.884 1.00 51.69 99 ASP A N 1
ATOM 819 C CA . ASP A 1 99 ? 17.585 -16.122 -11.133 1.00 51.69 99 ASP A CA 1
ATOM 820 C C . ASP A 1 99 ? 17.697 -17.621 -10.812 1.00 51.69 99 ASP A C 1
ATOM 822 O O . ASP A 1 99 ? 17.068 -18.083 -9.830 1.00 51.69 99 ASP A O 1
#

Organism: NCBI:txid412755

Secondary structure (DSSP, 8-state):
---HHHHHHHHHHHHHHHHTT------EEEEEEE-TTS-EEEEEEEE--HHHHHHHHHHHHHHH------SS-STT---EE-TTSPEE--S-SS-----

Radius of gyration: 21.36 Å; chains: 1; bounding box: 49×43×54 Å

pLDDT: mean 76.47, std 12.51, range [43.97, 97.56]

Foldseek 3Di:
DDDPVVVVVVVVVVVVCVVVVHDDDWDKDWDWDADPVRHTPDIDIDTDDPVNVVVVVVVVLQVVFDFQADQDDDPPGRWDADPVGGIDGDPGRDPDPPD

Sequence (99 aa):
MLDPKEERQYKRLRKLGQELHIMLPEAFWTFEVFDRNGKLIQRHRQRSHSWVRNAYNHSFSELAAKNASDSTFGAGKLNIKDPDGLVKYGAYPITLRYD